Protein AF-A0A9E3TXI9-F1 (afdb_monomer)

Foldseek 3Di:
DPDDDAFFAWEDDLQDIDGDPVSVVVVVVVCVVVVHDCVNPPAEDEDEHAADDQDDDPNRVVCCCVRVVPPQKHKYWYAYPVGDIWIKIWGDPDVTDIDTDDDDDDPVDDDPDDPVVVVVVSCVVRYDYPDPPDPPDPDPPPPPDDDDDDPVVVCPVVCPPPPPVCVVVVPPPDD

Radius of gyration: 19.59 Å; Cα contacts (8 Å, |Δi|>4): 167; chains: 1; bounding box: 56×58×44 Å

Solvent-accessible surface area (backbone atoms only — not comparable to full-atom values): 11034 Å² total; per-residue (Å²): 134,88,88,80,85,84,81,51,35,30,45,32,55,93,84,46,78,42,74,37,67,67,44,49,49,57,47,53,50,55,41,44,77,71,70,50,55,62,84,78,75,71,32,67,48,76,52,74,35,90,42,73,58,25,70,81,49,73,64,51,53,52,49,46,49,68,74,48,53,83,40,64,47,28,34,47,35,26,42,8,70,72,68,35,70,35,36,35,42,36,35,50,67,83,95,38,53,73,45,80,47,90,86,80,85,75,79,88,62,88,72,96,68,82,62,62,67,63,51,50,50,52,43,66,75,17,56,42,72,64,72,90,82,62,73,92,61,83,67,81,72,82,64,77,89,66,79,81,81,73,73,65,82,75,45,68,74,54,51,75,70,57,56,58,60,53,57,70,70,67,72,82,80,86,131

Structure (mmCIF, N/CA/C/O backbone):
data_AF-A0A9E3TXI9-F1
#
_entry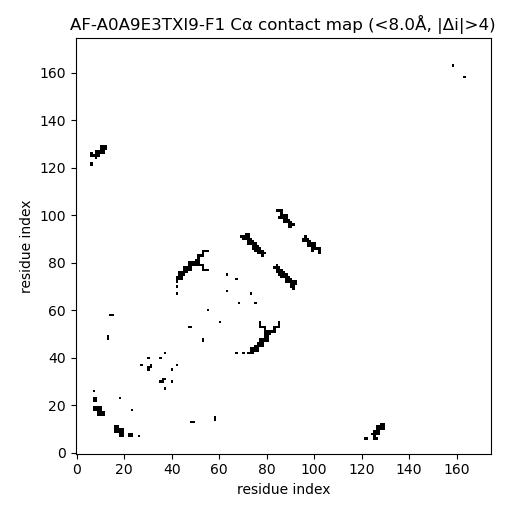.id   AF-A0A9E3TXI9-F1
#
loop_
_atom_site.group_PDB
_atom_site.id
_atom_site.type_symbol
_atom_site.label_atom_id
_atom_site.label_alt_id
_atom_site.label_comp_id
_atom_site.label_asym_id
_atom_site.label_entity_id
_atom_site.label_seq_id
_atom_site.pdbx_PDB_ins_code
_atom_site.Cartn_x
_atom_site.Cartn_y
_atom_site.Cartn_z
_atom_site.occupancy
_atom_site.B_iso_or_equiv
_atom_site.auth_seq_id
_atom_site.auth_comp_id
_atom_site.auth_asym_id
_atom_site.auth_atom_id
_atom_site.pdbx_PDB_model_num
ATOM 1 N N . LEU A 1 1 ? -10.483 -10.193 5.529 1.00 71.50 1 LEU A N 1
ATOM 2 C CA . LEU A 1 1 ? -9.962 -10.673 4.233 1.00 71.50 1 LEU A CA 1
ATOM 3 C C . LEU A 1 1 ? -9.575 -9.438 3.437 1.00 71.50 1 LEU A C 1
ATOM 5 O O . LEU A 1 1 ? -10.277 -8.446 3.571 1.00 71.50 1 LEU A O 1
ATOM 9 N N . VAL A 1 2 ? -8.462 -9.463 2.704 1.00 82.62 2 VAL A N 1
ATOM 10 C CA . VAL A 1 2 ? -8.171 -8.420 1.707 1.00 82.62 2 VAL A CA 1
ATOM 11 C C . VAL A 1 2 ? -8.749 -8.918 0.394 1.00 82.62 2 VAL A C 1
ATOM 13 O O . VAL A 1 2 ? -8.368 -9.995 -0.057 1.00 82.62 2 VAL A O 1
ATOM 16 N N . GLU A 1 3 ? -9.717 -8.191 -0.150 1.00 80.75 3 GLU A N 1
ATOM 17 C CA . GLU A 1 3 ? -10.499 -8.639 -1.310 1.00 80.75 3 GLU A CA 1
ATOM 18 C C . GLU A 1 3 ? -10.071 -7.937 -2.599 1.00 80.75 3 GLU A C 1
ATOM 20 O O . GLU A 1 3 ? -10.122 -8.537 -3.670 1.00 80.75 3 GLU A O 1
ATOM 25 N N . GLU A 1 4 ? -9.606 -6.693 -2.488 1.00 84.75 4 GLU A N 1
ATOM 26 C CA . GLU A 1 4 ? -9.255 -5.832 -3.614 1.00 84.75 4 GLU A CA 1
ATOM 27 C C . GLU A 1 4 ? -7.963 -5.061 -3.300 1.00 84.75 4 GLU A C 1
ATOM 29 O O . GLU A 1 4 ? -7.658 -4.767 -2.141 1.00 84.75 4 GLU A O 1
ATOM 34 N N . VAL A 1 5 ? -7.194 -4.765 -4.348 1.00 88.56 5 VAL A N 1
ATOM 35 C CA . VAL A 1 5 ? -6.011 -3.898 -4.319 1.00 88.56 5 VAL A CA 1
ATOM 36 C C . VAL A 1 5 ? -6.187 -2.891 -5.444 1.00 88.56 5 VAL A C 1
ATOM 38 O O . VAL A 1 5 ? -6.574 -3.280 -6.541 1.00 88.56 5 VAL A O 1
ATOM 41 N N . GLU A 1 6 ? -5.907 -1.626 -5.155 1.00 90.75 6 GLU A N 1
ATOM 42 C CA . GLU A 1 6 ? -6.016 -0.526 -6.108 1.00 90.75 6 GLU A CA 1
ATOM 43 C C . GLU A 1 6 ? -4.744 0.324 -6.034 1.00 90.75 6 GLU A C 1
ATOM 45 O O . GLU A 1 6 ? -4.247 0.633 -4.944 1.00 90.75 6 GLU A O 1
ATOM 50 N N . LEU A 1 7 ? -4.197 0.679 -7.192 1.00 92.75 7 LEU A N 1
ATOM 51 C CA . LEU A 1 7 ? -3.056 1.569 -7.325 1.00 92.75 7 LEU A CA 1
ATOM 52 C C . LEU A 1 7 ? -3.535 3.016 -7.428 1.00 92.75 7 LEU A C 1
ATOM 54 O O . LEU A 1 7 ? -4.343 3.369 -8.280 1.00 92.75 7 LEU A O 1
ATOM 58 N N . VAL A 1 8 ? -2.955 3.876 -6.597 1.00 91.88 8 VAL A N 1
ATOM 59 C CA . VAL A 1 8 ? -2.991 5.327 -6.803 1.00 91.88 8 VAL A CA 1
ATOM 60 C C . VAL A 1 8 ? -1.809 5.752 -7.667 1.00 91.88 8 VAL A C 1
ATOM 62 O O . VAL A 1 8 ? -0.774 5.064 -7.695 1.00 91.88 8 VAL A O 1
ATOM 65 N N . ARG A 1 9 ? -1.938 6.899 -8.345 1.00 92.25 9 ARG A N 1
ATOM 66 C CA . ARG A 1 9 ? -0.837 7.492 -9.108 1.00 92.25 9 ARG A CA 1
ATOM 67 C C . ARG A 1 9 ? 0.384 7.662 -8.205 1.00 92.25 9 ARG A C 1
ATOM 69 O O . ARG A 1 9 ? 0.285 8.123 -7.067 1.00 92.25 9 ARG A O 1
ATOM 76 N N . GLN A 1 10 ? 1.543 7.247 -8.702 1.00 87.56 10 GLN A N 1
ATOM 77 C CA . GLN A 1 10 ? 2.768 7.175 -7.922 1.00 87.56 10 GLN A CA 1
ATOM 78 C C . GLN A 1 10 ? 4.023 7.282 -8.786 1.00 87.56 10 GLN A C 1
ATOM 80 O O . GLN A 1 10 ? 4.085 6.806 -9.924 1.00 87.56 10 GLN A O 1
ATOM 85 N N . LEU A 1 11 ? 5.050 7.891 -8.201 1.00 86.19 11 LEU A N 1
ATOM 86 C CA . LEU A 1 11 ? 6.386 8.002 -8.759 1.00 86.19 11 LEU A CA 1
ATOM 87 C C . LEU A 1 11 ? 7.338 7.075 -7.999 1.00 86.19 11 LEU A C 1
ATOM 89 O O . LEU A 1 11 ? 7.580 7.251 -6.802 1.00 86.19 11 LEU A O 1
ATOM 93 N N . CYS A 1 12 ? 7.908 6.108 -8.711 1.00 82.31 12 CYS A N 1
ATOM 94 C CA . CYS A 1 12 ? 8.739 5.059 -8.135 1.00 82.31 12 CYS A CA 1
ATOM 95 C C . CYS A 1 12 ? 10.196 5.155 -8.602 1.00 82.31 12 CYS A C 1
ATOM 97 O O . CYS A 1 12 ? 10.490 5.425 -9.769 1.00 82.31 12 CYS A O 1
ATOM 99 N N . SER A 1 13 ? 11.114 4.867 -7.684 1.00 80.50 13 SER A N 1
ATOM 100 C CA . SER A 1 13 ? 12.492 4.463 -7.968 1.00 80.50 13 SER A CA 1
ATOM 101 C C . SER A 1 13 ? 12.733 3.062 -7.397 1.00 80.50 13 SER A C 1
ATOM 103 O O . SER A 1 13 ? 11.843 2.459 -6.801 1.00 80.50 13 SER A O 1
ATOM 105 N N . VAL A 1 14 ? 13.955 2.544 -7.524 1.00 74.19 14 VAL A N 1
ATOM 106 C CA . VAL A 1 14 ? 14.335 1.255 -6.919 1.00 74.19 14 VAL A CA 1
ATOM 107 C C . VAL A 1 14 ? 14.299 1.247 -5.383 1.00 74.19 14 VAL A C 1
ATOM 109 O O . VAL A 1 14 ? 14.313 0.172 -4.792 1.00 74.19 14 VAL A O 1
ATOM 112 N N . VAL A 1 15 ? 14.283 2.414 -4.729 1.00 73.75 15 VAL A N 1
ATOM 113 C CA . VAL A 1 15 ? 14.377 2.545 -3.258 1.00 73.75 15 VAL A CA 1
ATOM 114 C C . VAL A 1 15 ? 13.367 3.522 -2.650 1.00 73.75 15 VAL A C 1
ATOM 116 O O . VAL A 1 15 ? 13.369 3.731 -1.437 1.00 73.75 15 VAL A O 1
ATOM 119 N N . THR A 1 16 ? 12.521 4.153 -3.463 1.00 71.94 16 THR A N 1
ATOM 120 C CA . THR A 1 16 ? 11.548 5.150 -2.997 1.00 71.94 16 THR A CA 1
ATOM 121 C C . THR A 1 16 ? 10.248 5.062 -3.775 1.00 71.94 16 THR A C 1
ATOM 123 O O . THR A 1 16 ? 10.263 4.848 -4.986 1.00 71.94 16 THR A O 1
ATOM 126 N N . VAL A 1 17 ? 9.148 5.357 -3.094 1.00 79.25 17 VAL A N 1
ATOM 127 C CA . VAL A 1 17 ? 7.837 5.613 -3.690 1.00 79.25 17 VAL A CA 1
ATOM 128 C C . VAL A 1 17 ? 7.320 6.957 -3.183 1.00 79.25 17 VAL A C 1
ATOM 130 O O . VAL A 1 17 ? 7.511 7.297 -2.013 1.00 79.25 17 VAL A O 1
ATOM 133 N N . ALA A 1 18 ? 6.694 7.726 -4.063 1.00 81.94 18 ALA A N 1
ATOM 134 C CA . ALA A 1 18 ? 5.946 8.925 -3.718 1.00 81.94 18 ALA A CA 1
ATOM 135 C C . ALA A 1 18 ? 4.557 8.826 -4.348 1.00 81.94 18 ALA A C 1
ATOM 137 O O . ALA A 1 18 ? 4.451 8.682 -5.564 1.00 81.94 18 ALA A O 1
ATOM 138 N N . PHE A 1 19 ? 3.511 8.874 -3.525 1.00 83.38 19 PHE A N 1
ATOM 139 C CA . PHE A 1 19 ? 2.138 8.937 -4.016 1.00 83.38 19 PHE A CA 1
ATOM 140 C C . PHE A 1 19 ? 1.810 10.348 -4.499 1.00 83.38 19 PHE A C 1
ATOM 142 O O . PHE A 1 19 ? 2.340 11.326 -3.977 1.00 83.38 19 PHE A O 1
ATOM 149 N N . ASP A 1 20 ? 0.961 10.423 -5.513 1.00 85.00 20 ASP A N 1
ATOM 150 C CA . ASP A 1 20 ? 0.355 11.660 -5.982 1.00 85.00 20 ASP A CA 1
ATOM 151 C C . ASP A 1 20 ? -0.815 12.033 -5.063 1.00 85.00 20 ASP A C 1
ATOM 153 O O . ASP A 1 20 ? -1.758 11.256 -4.899 1.00 85.00 20 ASP A O 1
ATOM 157 N N . ASP A 1 21 ? -0.735 13.209 -4.443 1.00 78.88 21 ASP A N 1
ATOM 158 C CA . ASP A 1 21 ? -1.664 13.624 -3.386 1.00 78.88 21 ASP A CA 1
ATOM 159 C C . ASP A 1 21 ? -3.109 13.744 -3.887 1.00 78.88 21 ASP A C 1
ATOM 161 O O . ASP A 1 21 ? -4.040 13.347 -3.188 1.00 78.88 21 ASP A O 1
ATOM 165 N N . GLU A 1 22 ? -3.295 14.235 -5.114 1.00 88.75 22 GLU A N 1
ATOM 166 C CA . GLU A 1 22 ? -4.611 14.347 -5.752 1.00 88.75 22 GLU A CA 1
ATOM 167 C C . GLU A 1 22 ? -5.205 12.956 -5.991 1.00 88.75 22 GLU A C 1
ATOM 169 O O . GLU A 1 22 ? -6.337 12.690 -5.603 1.00 88.75 22 GLU A O 1
ATOM 174 N N . SER A 1 23 ? -4.415 12.016 -6.516 1.00 90.12 23 SER A N 1
ATOM 175 C CA . SER A 1 23 ? -4.860 10.633 -6.694 1.00 90.12 23 SER A CA 1
ATOM 176 C C . SER A 1 23 ? -5.201 9.923 -5.385 1.00 90.12 23 SER A C 1
ATOM 178 O O . SER A 1 23 ? -6.066 9.045 -5.387 1.00 90.12 23 SER A O 1
ATOM 180 N N . VAL A 1 24 ? -4.509 10.244 -4.287 1.00 88.06 24 VAL A N 1
ATOM 181 C CA . VAL A 1 24 ? -4.840 9.717 -2.957 1.00 88.06 24 VAL A CA 1
ATOM 182 C C . VAL A 1 24 ? -6.155 10.316 -2.468 1.00 88.06 24 VAL A C 1
ATOM 184 O O . VAL A 1 24 ? -7.008 9.563 -2.003 1.00 88.06 24 VAL A O 1
ATOM 187 N N . ALA A 1 25 ? -6.349 11.629 -2.598 1.00 89.62 25 ALA A N 1
ATOM 188 C CA . ALA A 1 25 ? -7.598 12.291 -2.226 1.00 89.62 25 ALA A CA 1
ATOM 189 C C . ALA A 1 25 ? -8.790 11.730 -3.022 1.00 89.62 25 ALA A C 1
ATOM 191 O O . ALA A 1 25 ? -9.750 11.252 -2.422 1.00 89.62 25 ALA A O 1
ATOM 192 N N . ASP A 1 26 ? -8.662 11.634 -4.349 1.00 92.31 26 ASP A N 1
ATOM 193 C CA . ASP A 1 26 ? -9.676 11.051 -5.236 1.00 92.31 26 ASP A CA 1
ATOM 194 C C . ASP A 1 26 ? -10.030 9.607 -4.848 1.00 92.31 26 ASP A C 1
ATOM 196 O O . ASP A 1 26 ? -11.173 9.163 -4.991 1.00 92.31 26 ASP A O 1
ATOM 200 N N . PHE A 1 27 ? -9.046 8.829 -4.383 1.00 92.50 27 PHE A N 1
ATOM 201 C CA . PHE A 1 27 ? -9.290 7.489 -3.859 1.00 92.50 27 PHE A CA 1
ATOM 202 C C . PHE A 1 27 ? -10.105 7.537 -2.566 1.00 92.50 27 PHE A C 1
ATOM 204 O O . PHE A 1 27 ? -11.114 6.844 -2.472 1.00 92.50 27 PHE A O 1
ATOM 211 N N . TYR A 1 28 ? -9.731 8.369 -1.595 1.00 92.75 28 TYR A N 1
ATOM 212 C CA . TYR A 1 28 ? -10.483 8.502 -0.344 1.00 92.75 28 TYR A CA 1
ATOM 213 C C . TYR A 1 28 ? -11.923 8.970 -0.570 1.00 92.75 28 TYR A C 1
ATOM 215 O O . TYR A 1 28 ? -12.840 8.400 0.029 1.00 92.75 28 TYR A O 1
ATOM 223 N N . ASP A 1 29 ? -12.131 9.935 -1.463 1.00 94.75 29 ASP A N 1
ATOM 224 C CA . ASP A 1 29 ? -13.456 10.455 -1.799 1.00 94.75 29 ASP A CA 1
ATOM 225 C C . ASP A 1 29 ? -14.329 9.362 -2.415 1.00 94.75 29 ASP A C 1
ATOM 227 O O . ASP A 1 29 ? -15.415 9.082 -1.910 1.00 94.75 29 ASP A O 1
ATOM 231 N N . ARG A 1 30 ? -13.822 8.626 -3.415 1.00 95.62 30 ARG A N 1
ATOM 232 C CA . ARG A 1 30 ? -14.564 7.504 -4.021 1.00 95.62 30 ARG A CA 1
ATOM 233 C C . ARG A 1 30 ? -14.935 6.418 -3.016 1.00 95.62 30 ARG A C 1
ATOM 235 O O . ARG A 1 30 ? -16.018 5.840 -3.109 1.00 95.62 30 ARG A O 1
ATOM 242 N N . GLN A 1 31 ? -14.040 6.096 -2.084 1.00 94.62 31 GLN A N 1
ATOM 243 C CA . GLN A 1 31 ? -14.310 5.081 -1.064 1.00 94.62 31 GLN A CA 1
ATOM 244 C C . GLN A 1 31 ? -15.359 5.576 -0.058 1.00 94.62 31 GLN A C 1
ATOM 246 O O . GLN A 1 31 ? -16.246 4.813 0.332 1.00 94.62 31 GLN A O 1
ATOM 251 N N . THR A 1 32 ? -15.307 6.859 0.300 1.00 93.94 32 THR A N 1
ATOM 252 C CA . THR A 1 32 ? -16.277 7.508 1.191 1.00 93.94 32 THR A CA 1
ATOM 253 C C . THR A 1 32 ? -17.655 7.618 0.535 1.00 93.94 32 THR A C 1
ATOM 255 O O . THR A 1 32 ? -18.653 7.254 1.155 1.00 93.94 32 THR A O 1
ATOM 258 N N . ASP A 1 33 ? -17.720 8.005 -0.741 1.00 96.06 33 ASP A N 1
ATOM 259 C CA . ASP A 1 33 ? -18.946 8.032 -1.550 1.00 96.06 33 ASP A CA 1
ATOM 260 C C . ASP A 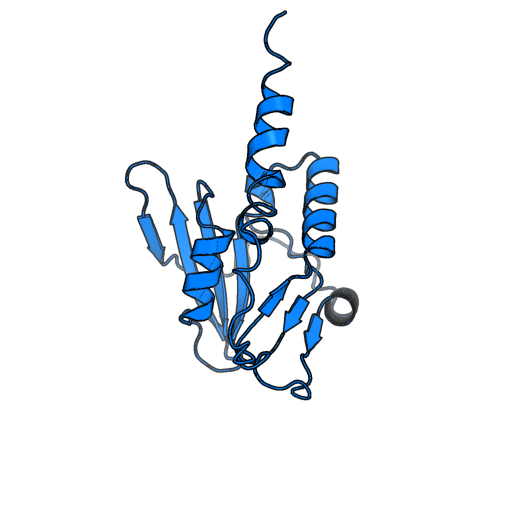1 33 ? -19.573 6.637 -1.695 1.00 96.06 33 ASP A C 1
ATOM 262 O O . ASP A 1 33 ? -20.797 6.487 -1.734 1.00 96.06 33 ASP A O 1
ATOM 266 N N . ALA A 1 34 ? -18.741 5.590 -1.720 1.00 94.88 34 ALA A N 1
ATOM 267 C CA . ALA A 1 34 ? -19.180 4.196 -1.672 1.00 94.88 34 ALA A CA 1
ATOM 268 C C . ALA A 1 34 ? -19.647 3.743 -0.269 1.00 94.88 34 ALA A C 1
ATOM 270 O O . ALA A 1 34 ? -20.036 2.586 -0.095 1.00 94.88 34 ALA A O 1
ATOM 271 N N . GLY A 1 35 ? -19.625 4.633 0.728 1.00 95.31 35 GLY A N 1
ATOM 272 C CA . GLY A 1 35 ? -20.069 4.389 2.100 1.00 95.31 35 GLY A CA 1
ATOM 273 C C . GLY A 1 35 ? -19.071 3.622 2.970 1.00 95.31 35 GLY A C 1
ATOM 274 O O . GLY A 1 35 ? -19.446 3.170 4.054 1.00 95.31 35 GLY A O 1
ATOM 275 N N . ARG A 1 36 ? -17.824 3.451 2.514 1.00 93.94 36 ARG A N 1
ATOM 276 C CA . ARG A 1 36 ? -16.782 2.724 3.251 1.00 93.94 36 ARG A CA 1
ATOM 277 C C . ARG A 1 36 ? -16.120 3.625 4.282 1.00 93.94 36 ARG A C 1
ATOM 279 O O . ARG A 1 36 ? -15.947 4.824 4.086 1.00 93.94 36 ARG A O 1
ATOM 286 N N . GLN A 1 37 ? -15.708 3.023 5.385 1.00 91.31 37 GLN A N 1
ATOM 287 C CA . GLN A 1 37 ? -14.944 3.681 6.433 1.00 91.31 37 GLN A CA 1
ATOM 288 C C . GLN A 1 37 ? -13.439 3.547 6.160 1.00 91.31 37 GLN A C 1
ATOM 290 O O . GLN A 1 37 ? -13.008 2.522 5.627 1.00 91.31 37 GLN A O 1
ATOM 295 N N . PRO A 1 38 ? -12.590 4.504 6.583 1.00 88.81 38 PRO A N 1
ATOM 296 C CA . PRO A 1 38 ? -11.138 4.420 6.390 1.00 88.81 38 PRO A CA 1
ATOM 297 C C . PRO A 1 38 ? -10.512 3.110 6.896 1.00 88.81 38 PRO A C 1
ATOM 299 O O . PRO A 1 38 ? -9.539 2.610 6.337 1.00 88.81 38 PRO A O 1
ATOM 302 N N . GLN A 1 39 ? -11.083 2.506 7.943 1.00 89.38 39 GLN A N 1
ATOM 303 C CA . GLN A 1 39 ? -10.647 1.214 8.474 1.00 89.38 39 GLN A CA 1
ATOM 304 C C . GLN A 1 39 ? -10.762 0.066 7.454 1.00 89.38 39 GLN A C 1
ATOM 306 O O . GLN A 1 39 ? -10.077 -0.941 7.611 1.00 89.38 39 GLN A O 1
ATOM 311 N N . GLU A 1 40 ? -11.601 0.212 6.430 1.00 89.12 40 GLU A N 1
ATOM 312 C CA . GLU A 1 40 ? -11.878 -0.809 5.418 1.00 89.12 40 GLU A CA 1
ATOM 313 C C . GLU A 1 40 ? -10.950 -0.709 4.201 1.00 89.12 40 GLU A C 1
ATOM 315 O O . GLU A 1 40 ? -10.683 -1.730 3.575 1.00 89.12 40 GLU A O 1
ATOM 320 N N . PHE A 1 41 ? -10.420 0.480 3.882 1.00 91.00 41 PHE A N 1
ATOM 321 C CA . PHE A 1 41 ? -9.679 0.701 2.630 1.00 91.00 41 PHE A CA 1
ATOM 322 C C . PHE A 1 41 ? -8.310 1.383 2.785 1.00 91.00 41 PHE A C 1
ATOM 324 O O . PHE A 1 41 ? -7.514 1.348 1.852 1.00 91.00 41 PHE A O 1
ATOM 331 N N . SER A 1 42 ? -7.987 1.984 3.939 1.00 90.62 42 SER A N 1
ATOM 332 C CA . SER A 1 42 ? -6.757 2.782 4.111 1.00 90.62 42 SER A CA 1
ATOM 333 C C . SER A 1 42 ? -5.848 2.329 5.254 1.00 90.62 42 SER A C 1
ATOM 335 O O . SER A 1 42 ? -5.074 3.112 5.806 1.00 90.62 42 SER A O 1
ATOM 337 N N . ARG A 1 43 ? -5.932 1.054 5.653 1.00 93.56 43 ARG A N 1
ATOM 338 C CA . ARG A 1 43 ? -5.132 0.498 6.765 1.00 93.56 43 ARG A CA 1
ATOM 339 C C . ARG A 1 43 ? -4.025 -0.449 6.342 1.00 93.56 43 ARG A C 1
ATOM 341 O O . ARG A 1 43 ? -3.219 -0.838 7.182 1.00 93.56 43 ARG A O 1
ATOM 348 N N . ILE A 1 44 ? -3.970 -0.831 5.074 1.00 94.19 44 ILE A N 1
ATOM 349 C CA . ILE A 1 44 ? -3.002 -1.806 4.581 1.00 94.19 44 ILE A CA 1
ATOM 350 C C . ILE A 1 44 ? -2.165 -1.134 3.506 1.00 94.19 44 ILE A C 1
ATOM 352 O O . ILE A 1 44 ? -2.693 -0.678 2.498 1.00 94.19 44 ILE A O 1
ATOM 356 N N . TRP A 1 45 ? -0.856 -1.083 3.732 1.00 94.12 45 TRP A N 1
ATOM 357 C CA . TRP A 1 45 ? 0.107 -0.637 2.739 1.00 94.12 45 TRP A CA 1
ATOM 358 C C . TRP A 1 45 ? 0.872 -1.836 2.197 1.00 94.12 45 TRP A C 1
ATOM 360 O O . TRP A 1 45 ? 1.512 -2.561 2.962 1.00 94.12 45 TRP A O 1
ATOM 370 N N . ILE A 1 46 ? 0.778 -2.035 0.885 1.00 93.62 46 ILE A N 1
ATOM 371 C CA . ILE A 1 46 ? 1.449 -3.101 0.146 1.00 93.62 46 ILE A CA 1
ATOM 372 C C . ILE A 1 46 ? 2.488 -2.452 -0.765 1.00 93.62 46 ILE A C 1
ATOM 374 O O . ILE A 1 46 ? 2.141 -1.583 -1.564 1.00 93.62 46 ILE A O 1
ATOM 378 N N . HIS A 1 47 ? 3.746 -2.881 -0.682 1.00 92.50 47 HIS A N 1
ATOM 379 C CA . HIS A 1 47 ? 4.784 -2.449 -1.620 1.00 92.50 47 HIS A CA 1
ATOM 380 C C . HIS A 1 47 ? 5.765 -3.569 -1.967 1.00 92.50 47 HIS A C 1
ATOM 382 O O . HIS A 1 47 ? 5.850 -4.595 -1.289 1.00 92.50 47 HIS A O 1
ATOM 388 N N . THR A 1 48 ? 6.496 -3.396 -3.069 1.00 91.69 48 THR A N 1
ATOM 389 C CA . THR A 1 48 ? 7.393 -4.427 -3.609 1.00 91.69 48 THR A CA 1
ATOM 390 C C . THR A 1 48 ? 8.857 -4.035 -3.510 1.00 91.69 48 THR A C 1
ATOM 392 O O . THR A 1 48 ? 9.200 -2.878 -3.743 1.00 91.69 48 THR A O 1
ATOM 395 N N . HIS A 1 49 ? 9.735 -5.007 -3.252 1.00 91.19 49 HIS A N 1
ATOM 396 C CA . HIS A 1 49 ? 11.187 -4.807 -3.280 1.00 91.19 49 HIS A CA 1
ATOM 397 C C . HIS A 1 49 ? 11.830 -5.457 -4.518 1.00 91.19 49 HIS A C 1
ATOM 399 O O . HIS A 1 49 ? 11.599 -6.650 -4.762 1.00 91.19 49 HIS A O 1
ATOM 405 N N . PRO A 1 50 ? 12.682 -4.726 -5.269 1.00 81.31 50 PRO A N 1
ATOM 406 C CA . PRO A 1 50 ? 13.449 -5.294 -6.371 1.00 81.31 50 PRO A CA 1
ATOM 407 C C . PRO A 1 50 ? 14.600 -6.135 -5.798 1.00 81.31 50 PRO A C 1
ATOM 409 O O . PRO A 1 50 ? 15.659 -5.621 -5.441 1.00 81.31 50 PRO A O 1
ATOM 412 N N . GLY A 1 51 ? 14.378 -7.437 -5.633 1.00 82.50 51 GLY A N 1
ATOM 413 C CA . GLY A 1 51 ? 15.387 -8.380 -5.155 1.00 82.50 51 GLY A CA 1
ATOM 414 C C . GLY A 1 51 ? 14.828 -9.435 -4.209 1.00 82.50 51 GLY A C 1
ATOM 415 O O . GLY A 1 51 ? 13.634 -9.727 -4.202 1.00 82.50 51 GLY A O 1
ATOM 416 N N . ALA A 1 52 ? 15.722 -10.008 -3.405 1.00 81.56 52 ALA A N 1
ATOM 417 C CA . ALA A 1 52 ? 15.432 -11.169 -2.570 1.00 81.56 52 ALA A CA 1
ATOM 418 C C . ALA A 1 52 ? 14.999 -10.833 -1.135 1.00 81.56 52 ALA A C 1
ATOM 420 O O . ALA A 1 52 ? 14.744 -11.752 -0.374 1.00 81.56 52 ALA A O 1
ATOM 421 N N . CYS A 1 53 ? 14.968 -9.561 -0.723 1.00 89.62 53 CYS A N 1
ATOM 422 C CA . CYS A 1 53 ? 14.769 -9.180 0.678 1.00 89.62 53 CYS A CA 1
ATOM 423 C C . CYS A 1 53 ? 13.441 -8.452 0.886 1.00 89.62 53 CYS A C 1
ATOM 425 O O . CYS A 1 53 ? 13.263 -7.339 0.397 1.00 89.62 53 CYS A O 1
ATOM 427 N N . ALA A 1 54 ? 12.553 -9.043 1.686 1.00 92.62 54 ALA A N 1
ATOM 428 C CA . ALA A 1 54 ? 11.279 -8.427 2.063 1.00 92.62 54 ALA A CA 1
ATOM 429 C C . ALA A 1 54 ? 11.351 -7.594 3.354 1.00 92.62 54 ALA A C 1
ATOM 431 O O . ALA A 1 54 ? 10.334 -7.104 3.824 1.00 92.62 54 ALA A O 1
ATOM 432 N N . ARG A 1 55 ? 12.526 -7.441 3.980 1.00 93.56 55 ARG A N 1
ATOM 433 C CA . ARG A 1 55 ? 12.630 -6.662 5.224 1.00 93.56 55 ARG A CA 1
ATOM 434 C C . ARG A 1 55 ? 12.437 -5.172 4.950 1.00 93.56 55 ARG A C 1
ATOM 436 O O . ARG A 1 55 ? 13.018 -4.689 3.979 1.00 93.56 55 ARG A O 1
ATOM 443 N N . PRO A 1 56 ? 11.731 -4.443 5.832 1.00 92.69 56 PRO A N 1
ATOM 444 C CA . PRO A 1 56 ? 11.540 -3.012 5.667 1.00 92.69 56 PRO A CA 1
ATOM 445 C C . PRO A 1 56 ? 12.879 -2.275 5.708 1.00 92.69 56 PRO A C 1
ATOM 447 O O . PRO A 1 56 ? 13.736 -2.527 6.561 1.00 92.69 56 PRO A O 1
ATOM 450 N N . SER A 1 57 ? 13.050 -1.354 4.770 1.00 89.88 57 SER A N 1
ATOM 451 C CA . SER A 1 57 ? 14.112 -0.361 4.771 1.00 89.88 57 SER A CA 1
ATOM 452 C C . SER A 1 57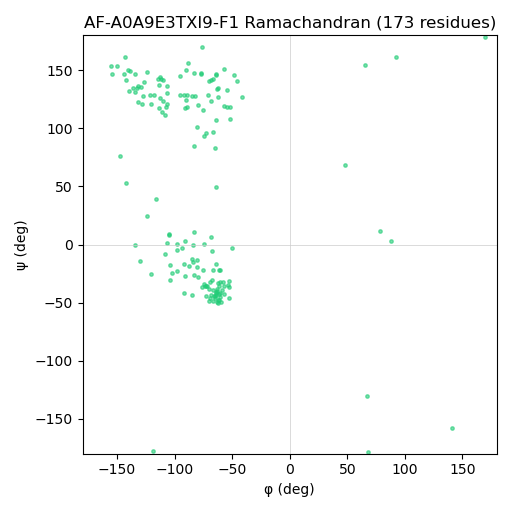 ? 13.815 0.757 5.776 1.00 89.88 57 SER A C 1
ATOM 454 O O . SER A 1 57 ? 12.711 0.892 6.304 1.00 89.88 57 SER A O 1
ATOM 456 N N . GLN A 1 58 ? 14.801 1.622 6.023 1.00 88.75 58 GLN A N 1
ATOM 457 C CA . GLN A 1 58 ? 14.588 2.811 6.848 1.00 88.75 58 GLN A CA 1
ATOM 458 C C . GLN A 1 58 ? 13.528 3.752 6.245 1.00 88.75 58 GLN A C 1
ATOM 460 O O . GLN A 1 58 ? 12.755 4.354 6.990 1.00 88.75 58 GLN A O 1
ATOM 465 N N . THR A 1 59 ? 13.478 3.861 4.915 1.00 86.50 59 THR A N 1
ATOM 466 C CA . THR A 1 59 ? 12.476 4.658 4.194 1.00 86.50 59 THR A CA 1
ATOM 467 C C . THR A 1 59 ? 11.071 4.105 4.421 1.00 86.50 59 THR A C 1
ATOM 469 O O . THR A 1 59 ? 10.147 4.878 4.684 1.00 86.50 59 THR A O 1
ATOM 472 N N . ASP A 1 60 ? 10.914 2.779 4.405 1.00 89.06 60 ASP A N 1
ATOM 473 C CA . ASP A 1 60 ? 9.624 2.125 4.654 1.00 89.06 60 ASP A CA 1
ATOM 474 C C . ASP A 1 60 ? 9.147 2.383 6.082 1.00 89.06 60 ASP A C 1
ATOM 476 O O . ASP A 1 60 ? 7.994 2.743 6.305 1.00 89.06 60 ASP A O 1
ATOM 480 N N . GLU A 1 61 ? 10.049 2.271 7.061 1.00 92.25 61 GLU A N 1
ATOM 481 C CA . GLU A 1 61 ? 9.747 2.540 8.470 1.00 92.25 61 GLU A CA 1
ATOM 482 C C . GLU A 1 61 ? 9.297 3.987 8.703 1.00 92.25 61 GLU A C 1
ATOM 484 O O . GLU A 1 61 ? 8.311 4.243 9.400 1.00 92.25 61 GLU A O 1
ATOM 489 N N . GLN A 1 62 ? 10.004 4.950 8.105 1.00 87.38 62 GLN A N 1
ATOM 490 C CA . GLN A 1 62 ? 9.663 6.369 8.210 1.00 87.38 62 GLN A CA 1
ATOM 491 C C . GLN A 1 62 ? 8.329 6.676 7.531 1.00 87.38 62 GLN A C 1
ATOM 493 O O . GLN A 1 62 ? 7.494 7.367 8.116 1.00 87.38 62 GLN A O 1
ATOM 498 N N . THR A 1 63 ? 8.109 6.130 6.334 1.00 85.38 63 THR A N 1
ATOM 499 C CA . THR A 1 63 ? 6.859 6.304 5.586 1.00 85.38 63 THR A CA 1
ATOM 500 C C . THR A 1 63 ? 5.690 5.715 6.358 1.00 85.38 63 THR A C 1
ATOM 502 O O . THR A 1 63 ? 4.703 6.407 6.593 1.00 85.38 63 THR A O 1
ATOM 505 N N . PHE A 1 64 ? 5.831 4.489 6.858 1.00 89.81 64 PHE A N 1
ATOM 506 C CA . PHE A 1 64 ? 4.773 3.824 7.603 1.00 89.81 64 PHE A CA 1
ATOM 507 C C . PHE A 1 64 ? 4.436 4.542 8.907 1.00 89.81 64 PHE A C 1
ATOM 509 O O . PHE A 1 64 ? 3.265 4.749 9.216 1.00 89.81 64 PHE A O 1
ATOM 516 N N . ARG A 1 65 ? 5.453 4.986 9.656 1.00 88.38 65 ARG A N 1
ATOM 517 C CA . ARG A 1 65 ? 5.242 5.780 10.871 1.00 88.38 65 ARG A CA 1
ATOM 518 C C . ARG A 1 65 ? 4.561 7.112 10.568 1.00 88.38 65 ARG A C 1
ATOM 520 O O . ARG A 1 65 ? 3.730 7.539 11.360 1.00 88.38 65 ARG A O 1
ATOM 527 N N . ARG A 1 66 ? 4.935 7.781 9.476 1.00 82.38 66 ARG A N 1
ATOM 528 C CA . ARG A 1 66 ? 4.373 9.080 9.094 1.00 82.38 66 ARG A CA 1
ATOM 529 C C . ARG A 1 66 ? 2.919 8.955 8.641 1.00 82.38 66 ARG A C 1
ATOM 531 O O . ARG A 1 66 ? 2.089 9.710 9.119 1.00 82.38 66 ARG A O 1
ATOM 538 N N . VAL A 1 67 ? 2.629 8.009 7.750 1.00 82.19 67 VAL A N 1
ATOM 539 C CA . VAL A 1 67 ? 1.326 7.894 7.071 1.00 82.19 67 VAL A CA 1
ATOM 540 C C . VAL A 1 67 ? 0.315 7.112 7.909 1.00 82.19 67 VAL A C 1
ATOM 542 O O . VAL A 1 67 ? -0.820 7.536 8.075 1.00 82.19 67 VAL A O 1
ATOM 545 N N . PHE A 1 68 ? 0.735 5.999 8.508 1.00 87.25 68 PHE A N 1
ATOM 546 C CA . PHE A 1 68 ? -0.145 5.102 9.267 1.00 87.25 68 PHE A CA 1
ATOM 547 C C . PHE A 1 68 ? 0.053 5.236 10.785 1.00 87.25 68 PHE A C 1
ATOM 549 O O . PHE A 1 68 ? -0.480 4.458 11.578 1.00 87.25 68 PHE A O 1
ATOM 556 N N . GLY A 1 69 ? 0.837 6.236 11.208 1.00 85.38 69 GLY A N 1
ATOM 557 C CA . GLY A 1 69 ? 1.158 6.571 12.595 1.00 85.38 69 GLY A CA 1
ATOM 558 C C . GLY A 1 69 ? -0.067 6.749 13.487 1.00 85.38 69 GLY A C 1
ATOM 559 O O . GLY A 1 69 ? -0.117 6.191 14.588 1.00 85.38 69 GLY A O 1
ATOM 560 N N . GLY A 1 70 ? -1.050 7.494 12.989 1.00 86.06 70 GLY A N 1
ATOM 561 C CA . GLY A 1 70 ? -2.264 7.844 13.725 1.00 86.06 70 GLY A CA 1
ATOM 562 C C . GLY A 1 70 ? -3.333 6.750 13.759 1.00 86.06 70 GLY A C 1
ATOM 563 O O . GLY A 1 70 ? -4.178 6.773 14.644 1.00 86.06 70 GLY A O 1
ATOM 564 N N . SER A 1 71 ? -3.295 5.766 12.857 1.00 88.44 71 SER A N 1
ATOM 565 C CA . SER A 1 71 ? -4.372 4.777 12.724 1.00 88.44 71 SER A CA 1
ATOM 566 C C . SER A 1 71 ? -4.458 3.829 13.927 1.00 88.44 71 SER A C 1
ATOM 568 O O . SER A 1 71 ? -3.433 3.363 14.423 1.00 88.44 71 SER A O 1
ATOM 570 N N . ASP A 1 72 ? -5.676 3.466 14.350 1.00 91.88 72 ASP A N 1
ATOM 571 C CA . ASP A 1 72 ? -5.912 2.490 15.434 1.00 91.88 72 ASP A CA 1
ATOM 572 C C . ASP A 1 72 ? -5.182 1.166 15.201 1.00 91.88 72 ASP A C 1
ATOM 574 O O . ASP A 1 72 ? -4.677 0.535 16.134 1.00 91.88 72 ASP A O 1
ATOM 578 N N . TRP A 1 73 ? -5.115 0.763 13.935 1.00 94.06 73 TRP A N 1
ATOM 579 C CA . TRP A 1 73 ? -4.297 -0.325 13.440 1.00 94.06 73 TRP A CA 1
ATOM 580 C C . TRP A 1 73 ? -3.880 -0.056 11.997 1.00 94.06 73 TRP A C 1
ATOM 582 O O . TRP A 1 73 ? -4.573 0.651 11.268 1.00 94.06 73 TRP A O 1
ATOM 592 N N . ALA A 1 74 ? -2.750 -0.621 11.589 1.00 95.88 74 ALA A N 1
ATOM 593 C CA . ALA A 1 74 ? -2.303 -0.624 10.206 1.00 95.88 74 ALA A CA 1
ATOM 594 C C . ALA A 1 74 ? -1.372 -1.808 9.939 1.00 95.88 74 ALA A C 1
ATOM 596 O O . ALA A 1 74 ? -0.681 -2.285 10.843 1.00 95.88 74 ALA A O 1
ATOM 597 N N . VAL A 1 75 ? -1.325 -2.259 8.692 1.00 96.38 75 VAL A N 1
ATOM 598 C CA . VAL A 1 75 ? -0.456 -3.345 8.238 1.00 96.38 75 VAL A CA 1
ATOM 599 C C . VAL A 1 75 ? 0.503 -2.814 7.183 1.00 96.38 75 VAL A C 1
ATOM 601 O O . VAL A 1 75 ? 0.081 -2.204 6.207 1.00 96.38 7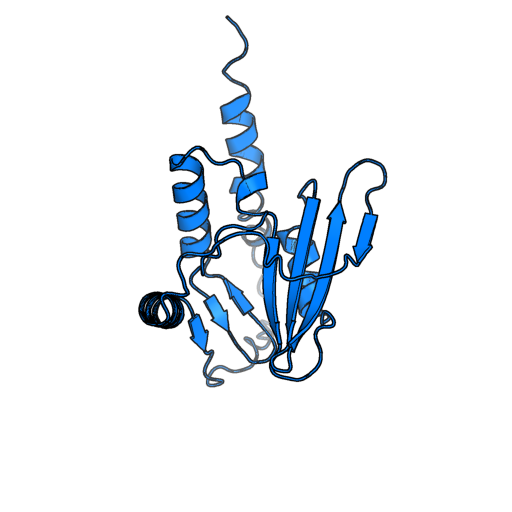5 VAL A O 1
ATOM 604 N N . MET A 1 76 ? 1.795 -3.070 7.378 1.00 96.69 76 MET A N 1
ATOM 605 C CA . MET A 1 76 ? 2.792 -2.988 6.312 1.00 96.69 76 MET A CA 1
ATOM 606 C C . MET A 1 76 ? 2.981 -4.389 5.750 1.00 96.69 76 MET A C 1
ATOM 608 O O . MET A 1 76 ? 3.244 -5.315 6.521 1.00 96.69 76 MET A O 1
ATOM 612 N N . PHE A 1 77 ? 2.882 -4.530 4.436 1.00 96.44 77 PHE A N 1
ATOM 613 C CA . PHE A 1 77 ? 3.121 -5.769 3.718 1.00 96.44 77 PHE A CA 1
ATOM 614 C C . PHE A 1 77 ? 4.136 -5.532 2.600 1.00 96.44 77 PHE A C 1
ATOM 616 O O . PHE A 1 77 ? 3.960 -4.641 1.773 1.00 96.44 77 PHE A O 1
ATOM 623 N N . ILE A 1 78 ? 5.183 -6.352 2.558 1.00 95.25 78 ILE A N 1
ATOM 624 C CA . ILE A 1 78 ? 6.245 -6.262 1.557 1.00 95.25 78 ILE A CA 1
ATOM 625 C C . ILE A 1 78 ? 6.329 -7.580 0.805 1.00 95.25 78 ILE A C 1
ATOM 627 O O . ILE A 1 78 ? 6.471 -8.636 1.426 1.00 95.25 78 ILE A O 1
ATOM 631 N N . LEU A 1 79 ? 6.301 -7.504 -0.525 1.00 94.56 79 LEU A N 1
ATOM 632 C CA . LEU A 1 79 ? 6.582 -8.626 -1.416 1.00 94.56 79 LEU A CA 1
ATOM 633 C C . LEU A 1 79 ? 7.902 -8.389 -2.153 1.00 94.56 79 LEU A C 1
ATOM 635 O O . LEU A 1 79 ? 8.031 -7.486 -2.979 1.00 94.56 79 LEU A O 1
ATOM 639 N N . ALA A 1 80 ? 8.898 -9.216 -1.868 1.00 92.62 80 ALA A N 1
ATOM 640 C CA . ALA A 1 80 ? 10.134 -9.240 -2.632 1.00 92.62 80 ALA A CA 1
ATOM 641 C C . ALA A 1 80 ? 9.925 -9.982 -3.959 1.00 92.62 80 ALA A C 1
ATOM 643 O O . ALA A 1 80 ? 9.176 -10.956 -4.021 1.00 92.62 80 ALA A O 1
ATOM 644 N N . GLN A 1 81 ? 10.628 -9.559 -5.009 1.00 90.12 81 GLN A N 1
ATOM 645 C CA . GLN A 1 81 ? 10.541 -10.158 -6.345 1.00 90.12 81 GLN A CA 1
ATOM 646 C C . GLN A 1 81 ? 10.786 -11.679 -6.354 1.00 90.12 81 GLN A C 1
ATOM 648 O O . GLN A 1 81 ? 10.159 -12.398 -7.127 1.00 90.12 81 GLN A O 1
ATOM 653 N N . GLU A 1 82 ? 11.670 -12.184 -5.487 1.00 88.50 82 GLU A N 1
ATOM 654 C CA . GLU A 1 82 ? 11.944 -13.627 -5.358 1.00 88.50 82 GLU A CA 1
ATOM 655 C C . GLU A 1 82 ? 10.936 -14.375 -4.458 1.00 88.50 82 GLU A C 1
ATOM 657 O O . GLU A 1 82 ? 11.154 -15.528 -4.090 1.00 88.50 82 GLU A O 1
ATOM 662 N N . GLY A 1 83 ? 9.826 -13.730 -4.087 1.00 88.00 83 GLY A N 1
ATOM 663 C CA . GLY A 1 83 ? 8.714 -14.338 -3.356 1.00 88.00 83 GLY A CA 1
ATOM 664 C C . GLY A 1 83 ? 8.837 -14.314 -1.831 1.00 88.00 83 GLY A C 1
ATOM 665 O O . GLY A 1 83 ? 7.957 -14.841 -1.155 1.00 88.00 83 GLY A O 1
ATOM 666 N N . GLN A 1 84 ? 9.886 -13.707 -1.258 1.00 93.06 84 GLN A N 1
ATOM 667 C CA . GLN A 1 84 ? 9.906 -13.460 0.188 1.00 93.06 84 GLN A CA 1
ATOM 668 C C . GLN A 1 84 ? 8.830 -12.441 0.563 1.00 93.06 84 GLN A C 1
ATOM 670 O O . GLN A 1 84 ? 8.622 -11.456 -0.144 1.00 93.06 84 GLN A O 1
ATOM 675 N N . THR A 1 85 ? 8.195 -12.649 1.711 1.00 95.50 85 THR A N 1
ATOM 676 C CA . THR A 1 85 ? 7.165 -11.751 2.233 1.00 95.50 85 THR A CA 1
ATOM 677 C C . THR A 1 85 ? 7.513 -11.272 3.629 1.00 95.50 85 THR A C 1
ATOM 679 O O . THR A 1 85 ? 8.096 -12.011 4.424 1.00 95.50 85 THR A O 1
ATOM 682 N N . TYR A 1 86 ? 7.096 -10.055 3.945 1.00 96.19 86 TYR A N 1
ATOM 683 C CA . TYR A 1 86 ? 7.102 -9.507 5.294 1.00 96.19 86 TYR A CA 1
ATOM 684 C C . TYR A 1 86 ? 5.744 -8.885 5.565 1.00 96.19 86 TYR A C 1
ATOM 686 O O . TYR A 1 86 ? 5.217 -8.170 4.716 1.00 96.19 86 TYR A O 1
ATOM 694 N N . ALA A 1 87 ? 5.194 -9.124 6.749 1.00 97.12 87 ALA A N 1
ATOM 695 C CA . ALA A 1 87 ? 3.986 -8.451 7.182 1.00 97.12 87 ALA A CA 1
ATOM 696 C C . ALA A 1 87 ? 4.091 -8.071 8.653 1.00 97.12 87 ALA A C 1
ATOM 698 O O . ALA A 1 87 ? 4.443 -8.887 9.504 1.00 97.12 87 ALA A O 1
ATOM 699 N N . ARG A 1 88 ? 3.749 -6.823 8.966 1.00 97.56 88 ARG A N 1
ATOM 700 C CA . ARG A 1 88 ? 3.717 -6.328 10.341 1.00 97.56 88 ARG A CA 1
ATOM 701 C C . ARG A 1 88 ? 2.423 -5.592 10.609 1.00 97.56 88 ARG A C 1
ATOM 703 O O . ARG A 1 88 ? 2.143 -4.577 9.976 1.00 97.56 88 ARG A O 1
ATOM 710 N N . LEU A 1 89 ? 1.700 -6.070 11.615 1.00 96.62 89 LEU A N 1
ATOM 711 C CA . LEU A 1 89 ? 0.590 -5.358 12.225 1.00 96.62 89 LEU A CA 1
ATOM 712 C C . LEU A 1 89 ? 1.143 -4.366 13.246 1.00 96.62 89 LEU A C 1
ATOM 714 O O . LEU A 1 89 ? 1.890 -4.743 14.148 1.00 96.62 89 LEU A O 1
ATOM 718 N N . ARG A 1 90 ? 0.732 -3.109 13.139 1.00 96.06 90 ARG A N 1
ATOM 719 C CA . ARG A 1 90 ? 0.860 -2.097 14.184 1.00 96.06 90 ARG A CA 1
ATOM 720 C C . ARG A 1 90 ? -0.527 -1.747 14.699 1.00 96.06 90 ARG A C 1
ATOM 722 O O . ARG A 1 90 ? -1.464 -1.663 13.916 1.00 96.06 90 ARG A O 1
ATOM 729 N N . PHE A 1 91 ? -0.646 -1.521 15.998 1.00 94.81 91 PHE A N 1
ATOM 730 C CA . PHE A 1 91 ? -1.884 -1.082 16.630 1.00 94.81 91 PHE A CA 1
ATOM 731 C C . PHE A 1 91 ? -1.595 -0.054 17.722 1.00 94.81 91 PHE A C 1
ATOM 733 O O . PHE A 1 91 ? -0.542 -0.089 18.360 1.00 94.81 91 PHE A O 1
ATOM 740 N N . ASN A 1 92 ? -2.544 0.849 17.941 1.00 90.56 92 ASN A N 1
ATOM 741 C CA . ASN A 1 92 ? -2.477 1.915 18.941 1.00 90.56 92 ASN A CA 1
ATOM 742 C C . ASN A 1 92 ? -3.401 1.652 20.146 1.00 90.56 92 ASN A C 1
ATOM 744 O O . ASN A 1 92 ? -3.449 2.455 21.072 1.00 90.56 92 ASN A O 1
ATOM 748 N N . ALA A 1 93 ? -4.110 0.519 20.178 1.00 86.69 93 ALA A N 1
ATOM 749 C CA . ALA A 1 93 ? -4.935 0.142 21.323 1.00 86.69 93 ALA A CA 1
ATOM 750 C C . ALA A 1 93 ? -4.084 -0.059 22.597 1.00 86.69 93 ALA A C 1
ATOM 752 O O . ALA A 1 93 ? -3.123 -0.833 22.613 1.00 86.69 93 ALA A O 1
ATOM 753 N N . GLY A 1 94 ? -4.460 0.614 23.688 1.00 85.81 94 GLY A N 1
ATOM 754 C CA . GLY A 1 94 ? -3.749 0.539 24.969 1.00 85.81 94 GLY A CA 1
ATOM 755 C C . GLY A 1 94 ? -2.345 1.162 24.891 1.00 85.81 94 GLY A C 1
ATOM 756 O O . GLY A 1 94 ? -2.222 2.282 24.405 1.00 85.81 94 GLY A O 1
ATOM 757 N N . PRO A 1 95 ? -1.271 0.484 25.349 1.00 87.06 95 PRO A N 1
ATOM 758 C CA . PRO A 1 95 ? 0.095 0.989 25.165 1.00 87.06 95 PRO A CA 1
ATOM 759 C C . PRO A 1 95 ? 0.540 0.981 23.689 1.00 87.06 95 PRO A C 1
ATOM 761 O O . PRO A 1 95 ? 1.637 1.447 23.380 1.00 87.06 95 PRO A O 1
ATOM 764 N N . GLY A 1 96 ? -0.292 0.432 22.795 1.00 91.75 96 GLY A N 1
ATOM 765 C CA . GLY A 1 96 ? 0.048 0.152 21.413 1.00 91.75 96 GLY A CA 1
ATOM 766 C C . GLY A 1 96 ? 1.094 -0.953 21.287 1.00 91.75 96 GLY A C 1
ATOM 767 O O . GLY A 1 96 ? 1.544 -1.555 22.266 1.00 91.75 96 GLY A O 1
ATOM 768 N N . GLY A 1 97 ? 1.479 -1.239 20.051 1.00 93.25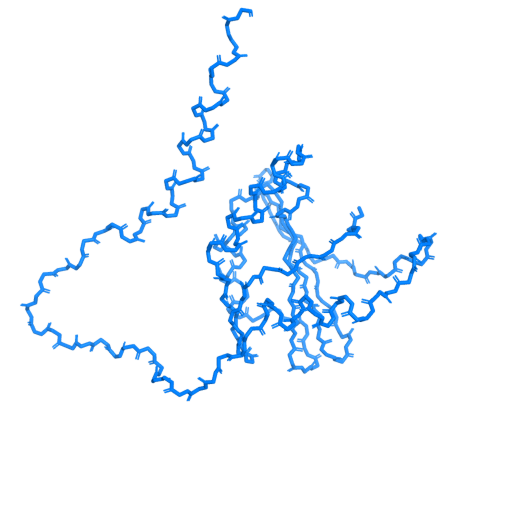 97 GLY A N 1
ATOM 769 C CA . GLY A 1 97 ? 2.506 -2.223 19.758 1.00 93.25 97 GLY A CA 1
ATOM 770 C C . GLY A 1 97 ? 2.601 -2.564 18.283 1.00 93.25 97 GLY A C 1
ATOM 771 O O . GLY A 1 97 ? 1.852 -2.066 17.441 1.00 93.25 97 GLY A O 1
ATOM 772 N N . SER A 1 98 ? 3.550 -3.439 17.974 1.00 95.69 98 SER A N 1
ATOM 773 C CA . SER A 1 98 ? 3.682 -4.024 16.648 1.00 95.69 98 SER A CA 1
ATOM 774 C C . SER A 1 98 ? 4.095 -5.481 16.740 1.00 95.69 98 SER A C 1
ATOM 776 O O . SER A 1 98 ? 4.940 -5.827 17.566 1.00 95.69 98 SER A O 1
ATOM 778 N N . ILE A 1 99 ? 3.536 -6.310 15.869 1.00 96.38 99 ILE A N 1
ATOM 779 C CA . ILE A 1 99 ? 3.823 -7.736 15.781 1.00 96.38 99 ILE A CA 1
ATOM 780 C C . ILE A 1 99 ? 3.992 -8.130 14.315 1.00 96.38 99 ILE A C 1
ATOM 782 O O . ILE A 1 99 ? 3.221 -7.708 13.453 1.00 96.38 99 ILE A O 1
ATOM 786 N N . GLU A 1 100 ? 5.031 -8.912 14.033 1.00 97.12 100 GLU A N 1
ATOM 787 C CA . GLU A 1 100 ? 5.176 -9.570 12.737 1.00 97.12 100 GLU A CA 1
ATOM 788 C C . GLU A 1 100 ? 4.122 -10.675 12.636 1.00 97.12 100 GLU A C 1
ATOM 790 O O . GLU A 1 100 ? 3.977 -11.484 13.556 1.00 97.12 100 GLU A O 1
ATOM 795 N N . ILE A 1 101 ? 3.355 -10.672 11.549 1.00 95.50 101 ILE A N 1
ATOM 796 C CA . ILE A 1 101 ? 2.266 -11.623 11.326 1.00 95.50 101 ILE A CA 1
ATOM 797 C C . ILE A 1 101 ? 2.645 -12.589 10.199 1.00 95.50 101 ILE A C 1
ATOM 799 O O . ILE A 1 101 ? 3.278 -12.169 9.228 1.00 95.50 101 ILE A O 1
ATOM 803 N N . PRO A 1 102 ? 2.283 -13.881 10.306 1.00 92.94 102 PRO A N 1
ATOM 804 C CA . PRO A 1 102 ? 2.516 -14.832 9.228 1.00 92.94 102 PRO A CA 1
ATOM 805 C C . PRO A 1 102 ? 1.704 -14.447 7.988 1.00 92.94 102 PRO A C 1
ATOM 807 O O . PRO A 1 102 ? 0.587 -13.937 8.092 1.00 92.94 102 PRO A O 1
ATOM 810 N N . VAL A 1 103 ? 2.277 -14.714 6.816 1.00 90.06 103 VAL A N 1
ATOM 811 C CA . VAL A 1 103 ? 1.644 -14.489 5.516 1.00 90.06 103 VAL A CA 1
ATOM 812 C C . VAL A 1 103 ? 1.323 -15.837 4.896 1.00 90.06 103 VAL A C 1
ATOM 814 O O . VAL A 1 103 ? 2.215 -16.658 4.694 1.00 90.06 103 VAL A O 1
ATOM 817 N N . GLU A 1 104 ? 0.054 -16.045 4.568 1.00 85.88 104 GLU A N 1
ATOM 818 C CA . GLU A 1 104 ? -0.424 -17.239 3.881 1.00 85.88 104 GLU A CA 1
ATOM 819 C C . GLU A 1 104 ? -1.369 -16.836 2.749 1.00 85.88 104 GLU A C 1
ATOM 821 O O . GLU A 1 104 ? -2.094 -15.844 2.846 1.00 85.88 104 GLU A O 1
ATOM 826 N N . ILE A 1 105 ? -1.347 -17.609 1.664 1.00 82.69 105 ILE A N 1
ATOM 827 C CA . ILE A 1 105 ? -2.304 -17.466 0.569 1.00 82.69 105 ILE A CA 1
ATOM 828 C C . ILE A 1 105 ? -3.498 -18.357 0.896 1.00 82.69 105 ILE A C 1
ATOM 830 O O . ILE A 1 105 ? -3.353 -19.577 0.999 1.00 82.69 105 ILE A O 1
ATOM 834 N N . ASP A 1 106 ? -4.674 -17.752 1.043 1.00 83.75 106 ASP A N 1
ATOM 835 C CA . ASP A 1 106 ? -5.908 -18.495 1.270 1.00 83.75 106 ASP A CA 1
ATOM 836 C C . ASP A 1 106 ? -6.461 -19.044 -0.055 1.00 83.75 106 ASP A C 1
ATOM 838 O O . ASP A 1 106 ? -7.086 -18.334 -0.841 1.00 83.75 106 ASP A O 1
ATOM 842 N N . TYR A 1 107 ? -6.230 -20.335 -0.300 1.00 82.56 107 TYR A N 1
ATOM 843 C CA . TYR A 1 107 ? -6.771 -21.055 -1.458 1.00 82.56 107 TYR A CA 1
ATOM 844 C C . TYR A 1 107 ? -8.206 -21.570 -1.244 1.00 82.56 107 TYR A C 1
ATOM 846 O O . TYR A 1 107 ? -8.756 -22.214 -2.140 1.00 82.56 107 TYR A O 1
ATOM 854 N N . ALA A 1 108 ? -8.820 -21.347 -0.074 1.00 85.62 108 ALA A N 1
ATOM 855 C CA . ALA A 1 108 ? -10.191 -21.782 0.196 1.00 85.62 108 ALA A CA 1
ATOM 856 C C . ALA A 1 108 ? -11.235 -20.892 -0.497 1.00 85.62 108 ALA A C 1
ATOM 858 O O . ALA A 1 108 ? -12.363 -21.331 -0.737 1.00 85.62 108 ALA A O 1
ATOM 859 N N . VAL A 1 109 ? -10.862 -19.658 -0.843 1.00 78.38 109 VAL A N 1
ATOM 860 C CA . VAL A 1 109 ? -11.732 -18.702 -1.527 1.00 78.38 109 VAL A CA 1
ATOM 861 C C . VAL A 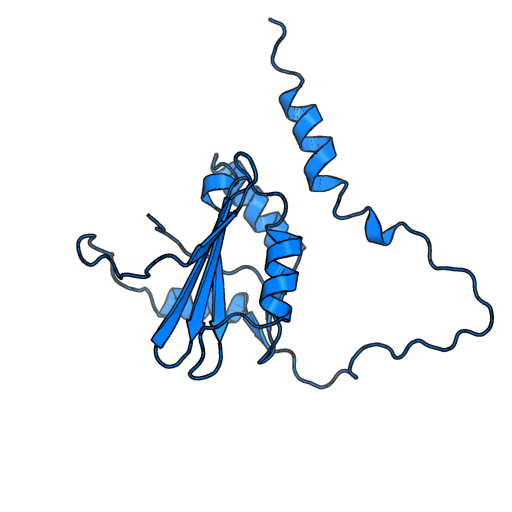1 109 ? -11.545 -18.819 -3.036 1.00 78.38 109 VAL A C 1
ATOM 863 O O . VAL A 1 109 ? -10.436 -18.778 -3.565 1.00 78.38 109 VAL A O 1
ATOM 866 N N . THR A 1 110 ? -12.653 -18.960 -3.763 1.00 73.62 110 THR A N 1
ATOM 867 C CA . THR A 1 110 ? -12.617 -18.955 -5.227 1.00 73.62 110 THR A CA 1
ATOM 868 C C . THR A 1 110 ? -12.420 -17.521 -5.712 1.00 73.62 110 THR A C 1
ATOM 870 O O . THR A 1 110 ? -13.301 -16.687 -5.520 1.00 73.62 110 THR A O 1
ATOM 873 N N . PHE A 1 111 ? -11.296 -17.226 -6.365 1.00 74.69 111 PHE A N 1
ATOM 874 C CA . PHE A 1 111 ? -11.102 -15.954 -7.063 1.00 74.69 111 PHE A CA 1
ATOM 875 C C . PHE A 1 111 ? -11.463 -16.117 -8.544 1.00 74.69 111 PHE A C 1
ATOM 877 O O . PHE A 1 111 ? -11.251 -17.181 -9.129 1.00 74.69 111 PHE A O 1
ATOM 884 N N . ARG A 1 112 ? -12.032 -15.080 -9.172 1.00 67.69 112 ARG A N 1
ATOM 885 C CA . ARG A 1 112 ? -12.532 -15.135 -10.564 1.00 67.69 112 ARG A CA 1
ATOM 886 C C . ARG A 1 112 ? -11.435 -15.272 -11.637 1.00 67.69 112 ARG A C 1
ATOM 888 O O . ARG A 1 112 ? -11.755 -15.258 -12.822 1.00 67.69 112 ARG A O 1
ATOM 895 N N . GLY A 1 113 ? -10.176 -15.454 -11.245 1.00 67.00 113 GLY A N 1
ATOM 896 C CA . GLY A 1 113 ? -9.017 -15.279 -12.115 1.00 67.00 113 GLY A CA 1
ATOM 897 C C . GLY A 1 113 ? -8.457 -13.858 -12.016 1.00 67.00 113 GLY A C 1
ATOM 898 O O . GLY A 1 113 ? -9.122 -12.950 -11.524 1.00 67.00 113 GLY A O 1
ATOM 899 N N . CYS A 1 114 ? -7.208 -13.692 -12.448 1.00 76.38 114 CYS A N 1
ATOM 900 C CA . CYS A 1 114 ? -6.547 -12.398 -12.577 1.00 76.38 114 CYS A CA 1
ATOM 901 C C . CYS A 1 114 ? -6.827 -11.862 -13.988 1.00 76.38 114 CYS A C 1
ATOM 903 O O . CYS A 1 114 ? -6.546 -12.553 -14.972 1.00 76.38 114 CYS A O 1
ATOM 905 N N . ASP A 1 115 ? -7.389 -10.658 -14.093 1.00 88.25 115 ASP A N 1
ATOM 906 C CA . ASP A 1 115 ? -7.459 -9.943 -15.367 1.00 88.25 115 ASP A CA 1
ATOM 907 C C . ASP A 1 115 ? -6.129 -9.218 -15.590 1.00 88.25 115 ASP A C 1
ATOM 909 O O . ASP A 1 115 ? -5.950 -8.055 -15.236 1.00 88.25 115 ASP A O 1
ATOM 913 N N . HIS A 1 116 ? -5.164 -9.954 -16.144 1.00 88.00 116 HIS A N 1
ATOM 914 C CA . HIS A 1 116 ? -3.816 -9.444 -16.376 1.00 88.00 116 HIS A CA 1
ATOM 915 C C . HIS A 1 116 ? -3.796 -8.191 -17.258 1.00 88.00 116 HIS A C 1
ATOM 917 O O . HIS A 1 116 ? -2.925 -7.347 -17.077 1.00 88.00 116 HIS A O 1
ATOM 923 N N . THR A 1 117 ? -4.736 -8.062 -18.199 1.00 92.31 117 THR A N 1
ATOM 924 C CA . THR A 1 117 ? -4.805 -6.896 -19.085 1.00 92.31 117 THR A CA 1
ATOM 925 C C . THR A 1 117 ? -5.308 -5.673 -18.331 1.00 92.31 117 THR A C 1
ATOM 927 O O . THR A 1 117 ? -4.711 -4.609 -18.466 1.00 92.31 117 THR A O 1
ATOM 930 N N . ALA A 1 118 ? -6.350 -5.822 -17.508 1.00 90.94 118 ALA A N 1
ATOM 931 C CA . ALA A 1 118 ? -6.819 -4.731 -16.658 1.00 90.94 118 ALA A CA 1
ATOM 932 C C . ALA A 1 118 ? -5.732 -4.279 -15.668 1.00 90.94 118 ALA A C 1
ATOM 934 O O . ALA A 1 118 ? -5.495 -3.084 -15.525 1.00 90.94 118 ALA A O 1
ATOM 935 N N . TRP A 1 119 ? -5.011 -5.222 -15.051 1.00 91.12 119 TRP A N 1
ATOM 936 C CA . TRP A 1 119 ? -3.920 -4.901 -14.121 1.00 91.12 119 TRP A CA 1
ATOM 937 C C . TRP A 1 119 ? -2.735 -4.219 -14.807 1.00 91.12 119 TRP A C 1
ATOM 939 O O . TRP A 1 119 ? -2.142 -3.304 -14.243 1.00 91.12 119 TRP A O 1
ATOM 949 N N . GLU A 1 120 ? -2.371 -4.645 -16.019 1.00 93.00 120 GLU A N 1
ATOM 950 C CA . GLU A 1 120 ? -1.314 -3.986 -16.790 1.00 93.00 120 GLU A CA 1
ATOM 951 C C . GLU A 1 120 ? -1.706 -2.549 -17.153 1.00 93.00 120 GLU A C 1
ATOM 953 O O . GLU A 1 120 ? -0.881 -1.646 -17.036 1.00 93.00 120 GLU A O 1
ATOM 958 N N . GLN A 1 121 ? -2.964 -2.317 -17.537 1.00 94.38 121 GLN A N 1
ATOM 959 C CA . GLN A 1 121 ? -3.473 -0.971 -17.807 1.00 94.38 121 GLN A CA 1
ATOM 960 C C . GLN A 1 121 ? -3.434 -0.091 -16.555 1.00 94.38 121 GLN A C 1
ATOM 962 O O . GLN A 1 121 ? -2.839 0.982 -16.596 1.00 94.38 121 GLN A O 1
ATOM 967 N N . GLU A 1 122 ? -3.972 -0.577 -15.434 1.00 93.50 122 GLU A N 1
ATOM 968 C CA . GLU A 1 122 ? -3.945 0.135 -14.153 1.00 93.50 122 GLU A CA 1
ATOM 969 C C . GLU A 1 122 ? -2.510 0.471 -13.723 1.00 93.50 122 GLU A C 1
ATOM 971 O O . GLU A 1 122 ? -2.229 1.590 -13.290 1.00 93.50 122 GLU A O 1
ATOM 976 N N . TYR A 1 123 ? -1.579 -0.474 -13.882 1.00 92.56 123 TYR A N 1
ATOM 977 C CA . TYR A 1 123 ? -0.166 -0.257 -13.593 1.00 92.56 123 TYR A CA 1
ATOM 978 C C . TYR A 1 123 ? 0.435 0.843 -14.474 1.00 92.56 123 TYR A C 1
ATOM 980 O O . TYR A 1 123 ? 1.104 1.734 -13.960 1.00 92.56 123 TYR A O 1
ATOM 988 N N . LEU A 1 124 ? 0.203 0.806 -15.789 1.00 93.69 124 LEU A N 1
ATOM 989 C CA . LEU A 1 124 ? 0.752 1.795 -16.722 1.00 93.69 124 LEU A CA 1
ATOM 990 C C . LEU A 1 124 ? 0.158 3.197 -16.520 1.00 93.69 124 LEU A C 1
ATOM 992 O O . LEU A 1 124 ? 0.845 4.185 -16.775 1.00 93.69 124 LEU A O 1
ATOM 996 N N . GLU A 1 125 ? -1.093 3.291 -16.071 1.00 94.50 125 GLU A N 1
ATOM 997 C CA . GLU A 1 125 ? -1.765 4.561 -15.772 1.00 94.50 125 GLU A CA 1
ATOM 998 C C . GLU A 1 125 ? -1.294 5.172 -14.447 1.00 94.50 125 GLU A C 1
ATOM 1000 O O . GLU A 1 125 ? -1.156 6.393 -14.344 1.00 94.50 125 GLU A O 1
ATOM 1005 N N . ASN A 1 126 ? -1.015 4.335 -13.445 1.00 94.31 126 ASN A N 1
ATOM 1006 C CA . ASN A 1 126 ? -0.727 4.800 -12.092 1.00 94.31 126 ASN A CA 1
ATOM 1007 C C . ASN A 1 126 ? 0.761 4.803 -11.731 1.00 94.31 126 ASN A C 1
ATOM 1009 O O . ASN A 1 126 ? 1.165 5.577 -10.869 1.00 94.31 126 ASN A O 1
ATOM 1013 N N . VAL A 1 127 ? 1.608 3.988 -12.360 1.00 92.56 127 VAL A N 1
ATOM 1014 C CA . VAL A 1 127 ? 3.013 3.839 -11.954 1.00 92.56 127 VAL A CA 1
ATOM 1015 C C . VAL A 1 127 ? 3.947 4.490 -12.963 1.00 92.56 127 VAL A C 1
ATOM 1017 O O . VAL A 1 127 ? 4.160 4.001 -14.070 1.00 92.56 127 VAL A O 1
ATOM 1020 N N . SER A 1 128 ? 4.585 5.578 -12.539 1.00 90.06 128 SER A N 1
ATOM 1021 C CA . SER A 1 128 ? 5.648 6.239 -13.294 1.00 90.06 128 SER A CA 1
ATOM 1022 C C . SER A 1 128 ? 7.011 5.969 -12.666 1.00 90.06 128 SER A C 1
ATOM 1024 O O . SER A 1 128 ? 7.187 6.071 -11.454 1.00 90.06 128 SER A O 1
ATOM 1026 N N . THR A 1 129 ? 8.020 5.667 -13.483 1.00 84.50 129 THR A N 1
ATOM 1027 C CA . THR A 1 129 ? 9.408 5.580 -13.011 1.00 84.50 129 THR A CA 1
ATOM 1028 C C . THR A 1 129 ? 10.051 6.958 -13.018 1.00 84.50 129 THR A C 1
ATOM 1030 O O . THR A 1 129 ? 10.074 7.620 -14.059 1.00 84.50 129 THR A O 1
ATOM 1033 N N . ALA A 1 130 ? 10.643 7.372 -11.900 1.00 71.69 130 ALA A N 1
ATOM 1034 C CA . ALA A 1 130 ? 11.524 8.529 -11.894 1.00 71.69 130 ALA A CA 1
ATOM 1035 C C . ALA A 1 130 ? 12.747 8.221 -12.772 1.00 71.69 130 ALA A C 1
ATOM 1037 O O . ALA A 1 130 ? 13.608 7.426 -12.398 1.00 71.69 130 ALA A O 1
ATOM 1038 N N . ILE A 1 131 ? 12.829 8.833 -13.955 1.00 51.28 131 ILE A N 1
ATOM 1039 C CA . ILE A 1 131 ? 14.081 8.871 -14.712 1.00 51.28 131 ILE A CA 1
ATOM 1040 C C . ILE A 1 131 ? 15.027 9.769 -13.904 1.00 51.28 131 ILE A C 1
ATOM 1042 O O . ILE A 1 131 ? 14.681 10.915 -13.617 1.00 51.28 131 ILE A O 1
ATOM 1046 N N . GLU A 1 132 ? 16.198 9.254 -13.519 1.00 48.50 132 GLU A N 1
ATOM 1047 C CA . GLU A 1 132 ? 17.266 9.957 -12.781 1.00 48.50 132 GLU A CA 1
ATOM 1048 C C . GLU A 1 132 ? 17.889 11.132 -13.578 1.00 48.50 132 GLU A C 1
ATOM 1050 O O . GLU A 1 132 ? 19.104 11.242 -13.718 1.00 48.50 132 GLU A O 1
ATOM 1055 N N . THR A 1 133 ? 17.091 12.030 -14.155 1.00 38.06 133 THR A N 1
ATOM 1056 C CA . THR A 1 133 ? 17.573 13.232 -14.860 1.00 38.06 133 THR A CA 1
ATOM 1057 C C . THR A 1 133 ? 17.393 14.523 -14.065 1.00 38.06 133 THR A C 1
ATOM 1059 O O . THR A 1 133 ? 17.640 15.601 -14.598 1.00 38.06 133 THR A O 1
ATOM 1062 N N . ALA A 1 134 ? 17.020 14.450 -12.787 1.00 35.59 134 ALA A N 1
ATOM 1063 C CA . ALA A 1 134 ? 17.010 15.600 -11.886 1.00 35.59 134 ALA A CA 1
ATOM 1064 C C . ALA A 1 134 ? 18.072 15.414 -10.788 1.00 35.59 134 ALA A C 1
ATOM 1066 O O . ALA A 1 134 ? 18.211 14.302 -10.273 1.00 35.59 134 ALA A O 1
ATOM 1067 N N . PRO A 1 135 ? 18.849 16.460 -10.438 1.00 36.50 135 PRO A N 1
ATOM 1068 C CA . PRO A 1 135 ? 19.859 16.358 -9.391 1.00 36.50 135 PRO A CA 1
ATOM 1069 C C . PRO A 1 135 ? 19.208 15.908 -8.073 1.00 36.50 135 PRO A C 1
ATOM 1071 O O . PRO A 1 135 ? 18.029 16.198 -7.852 1.00 36.50 135 PRO A O 1
ATOM 1074 N N . PRO A 1 136 ? 19.951 15.206 -7.196 1.00 43.06 136 PRO A N 1
ATOM 1075 C CA . PRO A 1 136 ? 19.428 14.741 -5.922 1.00 43.06 136 PRO A CA 1
ATOM 1076 C C . PRO A 1 136 ? 19.139 15.971 -5.066 1.00 43.06 136 PRO A C 1
ATOM 1078 O O . PRO A 1 136 ? 20.044 16.515 -4.438 1.00 43.06 136 PRO A O 1
ATOM 1081 N N . TRP A 1 137 ? 17.875 16.394 -5.069 1.00 42.03 137 TRP A N 1
ATOM 1082 C CA . TRP A 1 137 ? 17.365 17.566 -4.361 1.00 42.03 137 TRP A CA 1
ATOM 1083 C C . TRP A 1 137 ? 17.931 18.899 -4.892 1.00 42.03 137 TRP A C 1
ATOM 1085 O O . TRP A 1 137 ? 19.042 18.960 -5.431 1.00 42.03 137 TRP A O 1
ATOM 1095 N N . PRO A 1 138 ? 17.213 20.026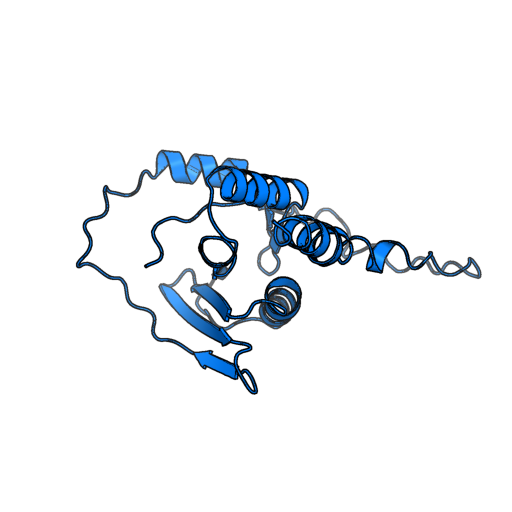 -4.735 1.00 39.75 138 PRO A N 1
ATOM 1096 C CA . PRO A 1 138 ? 17.909 21.298 -4.685 1.00 39.75 138 PRO A CA 1
ATOM 1097 C C . PRO A 1 138 ? 18.923 21.191 -3.539 1.00 39.75 138 PRO A C 1
ATOM 1099 O O . PRO A 1 138 ? 18.550 20.972 -2.386 1.00 39.75 138 PRO A O 1
ATOM 1102 N N . GLN A 1 139 ? 20.216 21.319 -3.853 1.00 42.19 139 GLN A N 1
ATOM 1103 C CA . GLN A 1 139 ? 21.197 21.704 -2.839 1.00 42.19 139 GLN A CA 1
ATOM 1104 C C . GLN A 1 139 ? 20.587 22.881 -2.074 1.00 42.19 139 GLN A C 1
ATOM 1106 O O . GLN A 1 139 ? 19.966 23.727 -2.731 1.00 42.19 139 GLN A O 1
ATOM 1111 N N . PRO A 1 140 ? 20.737 22.975 -0.740 1.00 37.69 140 PRO A N 1
ATOM 1112 C CA . PRO A 1 140 ? 20.426 24.216 -0.062 1.00 37.69 140 PRO A CA 1
ATOM 1113 C C . PRO A 1 140 ? 21.206 25.288 -0.811 1.00 37.69 140 PRO A C 1
ATOM 1115 O O . PRO A 1 140 ? 22.439 25.308 -0.775 1.00 37.69 140 PRO A O 1
ATOM 1118 N N . VAL A 1 141 ? 20.505 26.129 -1.574 1.00 39.62 141 VAL A N 1
ATOM 1119 C CA . VAL A 1 141 ? 21.095 27.379 -2.011 1.00 39.62 141 VAL A CA 1
ATOM 1120 C C . VAL A 1 141 ? 21.519 27.998 -0.697 1.00 39.62 141 VAL A C 1
ATOM 1122 O O . VAL A 1 141 ? 20.692 28.174 0.198 1.00 39.62 141 VAL A O 1
ATOM 1125 N N . GLN A 1 142 ? 22.819 28.229 -0.538 1.00 39.66 142 GLN A N 1
ATOM 1126 C CA . GLN A 1 142 ? 23.285 29.107 0.514 1.00 39.66 142 GLN A CA 1
ATOM 1127 C C . GLN A 1 142 ? 22.742 30.484 0.157 1.00 39.66 142 GLN A C 1
ATOM 1129 O O . GLN A 1 142 ? 23.397 31.278 -0.514 1.00 39.66 142 GLN A O 1
ATOM 1134 N N . VAL A 1 143 ? 21.486 30.721 0.528 1.00 36.47 143 VAL A N 1
ATOM 1135 C CA . VAL A 1 143 ? 20.930 32.051 0.570 1.00 36.47 143 VAL A CA 1
ATOM 1136 C C . VAL A 1 143 ? 21.602 32.647 1.791 1.00 36.47 143 VAL A C 1
ATOM 1138 O O . VAL A 1 143 ? 21.240 32.363 2.930 1.00 36.47 143 VAL A O 1
ATOM 1141 N N . ALA A 1 144 ? 22.689 33.368 1.540 1.00 43.78 144 ALA A N 1
ATOM 1142 C CA . ALA A 1 144 ? 23.134 34.374 2.476 1.00 43.78 144 ALA A CA 1
ATOM 1143 C C . ALA A 1 144 ? 21.918 35.269 2.752 1.00 43.78 144 ALA A C 1
ATOM 1145 O O . ALA A 1 144 ? 21.358 35.841 1.819 1.00 43.78 144 ALA A O 1
ATOM 1146 N N . ASP A 1 145 ? 21.499 35.296 4.013 1.00 45.34 145 ASP A N 1
ATOM 1147 C CA . ASP A 1 145 ? 20.561 36.254 4.585 1.00 45.34 145 ASP A CA 1
ATOM 1148 C C . ASP A 1 145 ? 19.275 36.483 3.769 1.00 45.34 145 ASP A C 1
ATOM 1150 O O . ASP A 1 145 ? 19.028 37.572 3.251 1.00 45.34 145 ASP A O 1
ATOM 1154 N N . ALA A 1 146 ? 18.411 35.470 3.693 1.00 40.59 146 ALA A N 1
ATOM 1155 C CA . ALA A 1 146 ? 16.993 35.702 3.436 1.00 40.59 146 ALA A CA 1
ATOM 1156 C C . ALA A 1 146 ? 16.157 34.863 4.403 1.00 40.59 146 ALA A C 1
ATOM 1158 O O . ALA A 1 146 ? 16.437 33.687 4.619 1.00 40.59 146 ALA A O 1
ATOM 1159 N N . GLU A 1 147 ? 15.192 35.533 5.021 1.00 42.53 147 GLU A N 1
ATOM 1160 C CA . GLU A 1 147 ? 14.366 35.099 6.145 1.00 42.53 147 GLU A CA 1
ATOM 1161 C C . GLU A 1 147 ? 13.754 33.698 5.961 1.00 42.53 147 GLU A C 1
ATOM 1163 O O . GLU A 1 147 ? 13.406 33.298 4.849 1.00 42.53 147 GLU A O 1
ATOM 1168 N N . ASP A 1 148 ? 13.633 32.971 7.079 1.00 44.19 148 ASP A N 1
ATOM 1169 C CA . ASP A 1 148 ? 13.022 31.640 7.180 1.00 44.19 148 ASP A CA 1
ATOM 1170 C C . ASP A 1 148 ? 11.739 31.538 6.325 1.00 44.19 148 ASP A C 1
ATOM 1172 O O . ASP A 1 148 ? 10.827 32.357 6.494 1.00 44.19 148 ASP A O 1
ATOM 1176 N N . PRO A 1 149 ? 11.608 30.539 5.430 1.00 39.12 149 PRO A N 1
ATOM 1177 C CA . PRO A 1 149 ? 10.360 30.325 4.714 1.00 39.12 149 PRO A CA 1
ATOM 1178 C C . PRO A 1 149 ? 9.245 29.969 5.717 1.00 39.12 149 PRO A C 1
ATOM 1180 O O . PRO A 1 149 ? 9.456 29.133 6.603 1.00 39.12 149 PRO A O 1
ATOM 1183 N N . PRO A 1 150 ? 8.053 30.584 5.604 1.00 39.59 150 PRO A N 1
ATOM 1184 C CA . PRO A 1 150 ? 7.034 30.499 6.640 1.00 39.59 150 PRO A CA 1
ATOM 1185 C C . PRO A 1 150 ? 6.518 29.068 6.837 1.00 39.59 150 PRO A C 1
ATOM 1187 O O . PRO A 1 150 ? 6.384 28.291 5.892 1.00 39.59 150 PRO A O 1
ATOM 1190 N N . LEU A 1 151 ? 6.180 28.771 8.096 1.00 41.47 151 LEU A N 1
ATOM 1191 C CA . LEU A 1 151 ? 5.660 27.516 8.669 1.00 41.47 151 LEU A CA 1
ATOM 1192 C C . LEU A 1 151 ? 4.449 26.875 7.949 1.00 41.47 151 LEU A C 1
ATOM 1194 O O . LEU A 1 151 ? 4.057 25.767 8.307 1.00 41.47 151 LEU A O 1
ATOM 1198 N N . ALA A 1 152 ? 3.908 27.507 6.907 1.00 37.22 152 ALA A N 1
ATOM 1199 C CA . ALA A 1 152 ? 2.702 27.105 6.182 1.00 37.22 152 ALA A CA 1
ATOM 1200 C C . ALA A 1 152 ? 2.784 25.717 5.509 1.00 37.22 152 ALA A C 1
ATOM 1202 O O . ALA A 1 152 ? 1.761 25.086 5.267 1.00 37.22 152 ALA A O 1
ATOM 1203 N N . TRP A 1 153 ? 3.984 25.191 5.232 1.00 34.94 153 TRP A N 1
ATOM 1204 C CA . TRP A 1 153 ? 4.146 23.858 4.628 1.00 34.94 153 TRP A CA 1
ATOM 1205 C C . TRP A 1 153 ? 4.037 22.698 5.636 1.00 34.94 153 TRP A C 1
ATOM 1207 O O . TRP A 1 153 ? 3.905 21.548 5.222 1.00 34.94 153 TRP A O 1
ATOM 1217 N N . ARG A 1 154 ? 4.089 22.970 6.952 1.00 36.31 154 ARG A N 1
ATOM 1218 C CA . ARG A 1 154 ? 3.908 21.953 8.010 1.00 36.31 154 ARG A CA 1
ATOM 1219 C C . ARG A 1 154 ? 2.444 21.749 8.404 1.00 36.31 154 ARG A C 1
ATOM 1221 O O . ARG A 1 154 ? 2.138 20.722 8.996 1.00 36.31 154 ARG A O 1
ATOM 1228 N N . GLU A 1 155 ? 1.564 22.692 8.079 1.00 33.66 155 GLU A N 1
ATOM 1229 C CA . GLU A 1 155 ? 0.169 22.717 8.549 1.00 33.66 155 GLU A CA 1
ATOM 1230 C C . GLU A 1 155 ? -0.826 22.138 7.520 1.00 33.66 155 GLU A C 1
ATOM 1232 O O . GLU A 1 155 ? -1.854 21.595 7.907 1.00 33.66 155 GLU A O 1
ATOM 1237 N N . ALA A 1 156 ? -0.490 22.115 6.224 1.00 36.59 156 ALA A N 1
ATOM 1238 C CA . ALA A 1 156 ? -1.431 21.733 5.158 1.00 36.59 156 ALA A CA 1
ATOM 1239 C C . ALA A 1 156 ? -1.895 20.255 5.156 1.00 36.59 156 ALA A C 1
ATOM 1241 O O . ALA A 1 156 ? -2.955 19.957 4.619 1.00 36.59 156 ALA A O 1
ATOM 1242 N N . TRP A 1 157 ? -1.146 19.329 5.768 1.00 41.25 157 TRP A N 1
ATOM 1243 C CA . TRP A 1 157 ? -1.576 17.926 5.943 1.00 41.25 157 TRP A CA 1
ATOM 1244 C C . TRP A 1 157 ? -2.299 17.673 7.272 1.00 41.25 157 TRP A C 1
ATOM 1246 O O . TRP A 1 157 ? -2.969 16.652 7.427 1.00 41.25 157 TRP A O 1
ATOM 1256 N N . HIS A 1 158 ? -2.156 18.591 8.232 1.00 34.81 158 HIS A N 1
ATOM 1257 C CA . HIS A 1 158 ? -2.869 18.530 9.505 1.00 34.81 158 HIS A CA 1
ATOM 1258 C C . HIS A 1 158 ? -4.289 19.107 9.396 1.00 34.81 158 HIS A C 1
ATOM 1260 O O . HIS A 1 158 ? -5.162 18.654 10.127 1.00 34.81 158 HIS A O 1
ATOM 1266 N N . ASP A 1 159 ? -4.555 20.018 8.456 1.00 35.19 159 ASP A N 1
ATOM 1267 C CA . ASP A 1 159 ? -5.870 20.674 8.365 1.00 35.19 159 ASP A CA 1
ATOM 1268 C C . ASP A 1 159 ? -6.989 19.786 7.789 1.00 35.19 159 ASP A C 1
ATOM 1270 O O . ASP A 1 159 ? -8.120 19.851 8.260 1.00 35.19 159 ASP A O 1
ATOM 1274 N N . TYR A 1 160 ? -6.696 18.891 6.837 1.00 33.50 160 TYR A N 1
ATOM 1275 C CA . TYR A 1 160 ? -7.744 18.063 6.210 1.00 33.50 160 TYR A CA 1
ATOM 1276 C C . TYR A 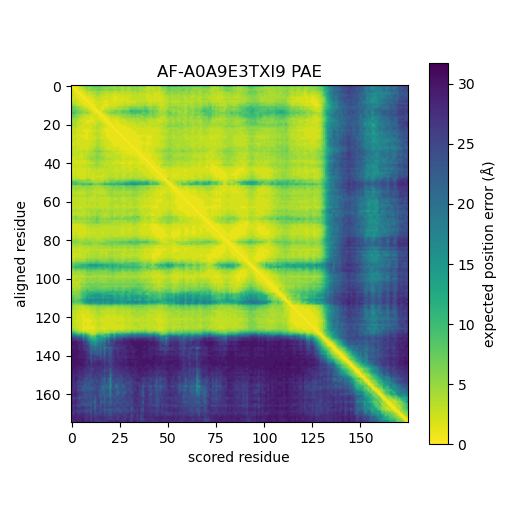1 160 ? -8.117 16.792 6.985 1.00 33.50 160 TYR A C 1
ATOM 1278 O O . TYR A 1 160 ? -9.143 16.184 6.691 1.00 33.50 160 TYR A O 1
ATOM 1286 N N . SER A 1 161 ? -7.310 16.359 7.962 1.00 46.12 161 SER A N 1
ATOM 1287 C CA . SER A 1 161 ? -7.564 15.087 8.662 1.00 46.12 161 SER A CA 1
ATOM 1288 C C . SER A 1 161 ? -8.149 15.222 10.067 1.00 46.12 161 SER A C 1
ATOM 1290 O O . SER A 1 161 ? -8.770 14.263 10.519 1.00 46.12 161 SER A O 1
ATOM 1292 N N . ASP A 1 162 ? -8.058 16.394 10.708 1.00 39.38 162 ASP A N 1
ATOM 1293 C CA . ASP A 1 162 ? -8.550 16.565 12.083 1.00 39.38 162 ASP A CA 1
ATOM 1294 C C . ASP A 1 162 ? -9.650 17.642 12.248 1.00 39.38 162 ASP A C 1
ATOM 1296 O O . ASP A 1 162 ? -10.462 17.506 13.161 1.00 39.38 162 ASP A O 1
ATOM 1300 N N . GLN A 1 163 ? -9.768 18.673 11.389 1.00 33.06 163 GLN A N 1
ATOM 1301 C CA . GLN A 1 163 ? -10.733 19.771 11.628 1.00 33.06 163 GLN A CA 1
ATOM 1302 C C . GLN A 1 163 ? -12.121 19.581 10.980 1.00 33.06 163 GLN A C 1
ATOM 1304 O O . GLN A 1 163 ? -13.132 19.799 11.646 1.00 33.06 163 GLN A O 1
ATOM 1309 N N . GLU A 1 164 ? -12.217 19.099 9.735 1.00 37.28 164 GLU A N 1
ATOM 1310 C CA . GLU A 1 164 ? -13.526 18.897 9.074 1.00 37.28 164 GLU A CA 1
ATOM 1311 C C . GLU A 1 164 ? -14.237 17.603 9.518 1.00 37.28 164 GLU A C 1
ATOM 1313 O O . GLU A 1 164 ? -15.468 17.547 9.568 1.00 37.28 164 GLU A O 1
ATOM 1318 N N . PHE A 1 165 ? -13.483 16.574 9.924 1.00 33.28 165 PHE A N 1
ATOM 1319 C CA . PHE A 1 165 ? -14.050 15.313 10.417 1.00 33.28 165 PHE A CA 1
ATOM 1320 C C . PHE A 1 165 ? -14.673 15.448 11.819 1.00 33.28 165 PHE A C 1
ATOM 1322 O O . PHE A 1 165 ? -15.718 14.848 12.073 1.00 33.28 165 PHE A O 1
ATOM 1329 N N . GLU A 1 166 ? -14.116 16.258 12.729 1.00 35.00 166 GLU A N 1
ATOM 1330 C CA . GLU A 1 166 ? -14.763 16.515 14.028 1.00 35.00 166 GLU A CA 1
ATOM 1331 C C . GLU A 1 166 ? -15.992 17.435 13.899 1.00 35.00 166 GLU A C 1
ATOM 1333 O O . GLU A 1 166 ? -16.997 17.202 14.577 1.00 35.00 166 GLU A O 1
ATOM 1338 N N . GLU A 1 167 ? -15.981 18.427 13.000 1.00 35.88 167 GLU A N 1
ATOM 1339 C CA . GLU A 1 167 ? -17.131 19.322 12.791 1.00 35.88 167 GLU A CA 1
ATOM 1340 C C . GLU A 1 167 ? -18.312 18.631 12.086 1.00 35.88 167 GLU A C 1
ATOM 1342 O O . GLU A 1 167 ? -19.467 18.857 12.465 1.00 35.88 167 GLU A O 1
ATOM 1347 N N . MET A 1 168 ? -18.047 17.716 11.145 1.00 30.31 168 MET A N 1
ATOM 1348 C CA . MET A 1 168 ? -19.085 16.954 10.440 1.00 30.31 168 MET A CA 1
ATOM 1349 C C . MET A 1 168 ? -19.812 15.946 11.350 1.00 30.31 168 MET A C 1
ATOM 1351 O O . MET A 1 168 ? -21.014 15.731 11.195 1.00 30.31 168 MET A O 1
ATOM 1355 N N . PHE A 1 169 ? -19.131 15.376 12.353 1.00 36.22 169 PHE A N 1
ATOM 1356 C CA . PHE A 1 169 ? -19.723 14.406 13.289 1.00 36.22 169 PHE A CA 1
ATOM 1357 C C . PHE A 1 169 ? -20.189 15.006 14.632 1.00 36.22 169 PHE A C 1
ATOM 1359 O O . PHE A 1 169 ? -20.842 14.316 15.421 1.00 36.22 169 PHE A O 1
ATOM 1366 N N . ALA A 1 170 ? -19.943 16.296 14.892 1.00 35.78 170 ALA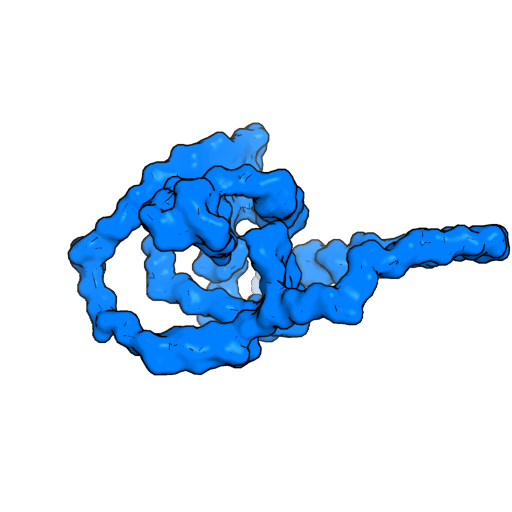 A N 1
ATOM 1367 C CA . ALA A 1 170 ? -20.425 16.984 16.094 1.00 35.78 170 ALA A CA 1
ATOM 1368 C C . ALA A 1 170 ? -21.862 17.542 15.979 1.00 35.78 170 ALA A C 1
ATOM 1370 O O . ALA A 1 170 ? -22.452 17.910 16.999 1.00 35.78 170 ALA A O 1
ATOM 1371 N N . HIS A 1 171 ? -22.453 17.604 14.776 1.00 34.75 171 HIS A N 1
ATOM 1372 C CA . HIS A 1 171 ? -23.758 18.252 14.551 1.00 34.75 171 HIS A CA 1
ATOM 1373 C C . HIS A 1 171 ? -24.995 17.335 14.507 1.00 34.75 171 HIS A C 1
ATOM 1375 O O . HIS A 1 171 ? -26.110 17.846 14.433 1.00 34.75 171 HIS A O 1
ATOM 1381 N N . GLU A 1 172 ? -24.865 16.015 14.679 1.00 33.66 172 GLU A N 1
ATOM 1382 C CA . GLU A 1 172 ? -26.022 15.094 14.653 1.00 33.66 172 GLU A CA 1
ATOM 1383 C C . GLU A 1 172 ? -26.299 14.371 15.977 1.00 33.66 172 GLU A C 1
ATOM 1385 O O . GLU A 1 172 ? -26.706 13.207 16.020 1.00 33.66 172 GLU A O 1
ATOM 1390 N N . ARG A 1 173 ? -26.154 15.071 17.109 1.00 36.31 173 ARG A N 1
ATOM 1391 C CA . ARG A 1 173 ? -26.681 14.536 18.373 1.00 36.31 173 ARG A CA 1
ATOM 1392 C C . ARG A 1 173 ? -27.286 15.556 19.327 1.00 36.31 173 ARG A C 1
ATOM 1394 O O . ARG A 1 173 ? -26.986 15.538 20.512 1.00 36.31 173 ARG A O 1
ATOM 1401 N N . TRP A 1 174 ? -28.223 16.361 18.822 1.00 36.19 174 TRP A N 1
ATOM 1402 C CA . TRP A 1 174 ? -29.323 16.924 19.619 1.00 36.19 174 TRP A CA 1
ATOM 1403 C C . TRP A 1 174 ? -30.603 17.089 18.783 1.00 36.19 174 TRP A C 1
ATOM 1405 O O . TRP A 1 174 ? -30.962 18.206 18.418 1.00 36.19 174 TRP A O 1
ATOM 1415 N N . ARG A 1 175 ? -31.301 15.975 18.530 1.00 34.91 175 ARG A N 1
ATOM 1416 C CA . ARG A 1 175 ? -32.758 15.745 18.689 1.00 34.91 175 ARG A CA 1
ATOM 1417 C C . ARG A 1 175 ? -33.211 14.540 17.881 1.00 34.91 175 ARG A C 1
ATOM 1419 O O . ARG A 1 175 ? -32.916 14.505 16.674 1.00 34.91 175 ARG A O 1
#

Secondary structure (DSSP, 8-state):
------PPPEEE-SS-EEE-HHHHHHHHHHHHHTT--HHHHSSEEEEEESSS--SPPHHHHHHHHHHSSSSSEEEEEEEETTS-EEEEEEE-STT-EEEE------TTS------HHHHHHHHHHHEEE--S-S-SS------TT-----THHHHTTTHHHHHHHHHHHHSS---

Mean predicted aligned error: 12.66 Å

Nearest PDB structures (foldseek):
  5axi-assembly3_C  TM=3.806E-01  e=4.648E-01  Mus musculus
  6ups-assembly1_A  TM=4.052E-01  e=6.806E-01  Orientia tsutsugamushi str. Ikeda
  2zyz-assembly1_A  TM=3.784E-01  e=1.062E+00  Pyrobaculum aerophilum
  1lii-assembly1_A  TM=4.340E-01  e=3.332E+00  Toxoplasma gondii
  1fbv-assembly1_A  TM=3.157E-01  e=2.754E+00  Homo sapiens

pLDDT: mean 75.83, std 22.85, range [30.31, 97.56]

Sequence (175 aa):
LVEEVELVRQLCSVVTVAFDDESVADFYDRQTDAGRQPQEFSRIWIHTHPGACARPSQTDEQTFRRVFGGSDWAVMFILAQEGQTYARLRFNAGPGGSIEIPVEIDYAVTFRGCDHTAWEQEYLENVSTAIETAPPWPQPVQVADAEDPPLAWREAWHDYSDQEFEEMFAHERWR